Protein AF-A0A5B9XW97-F1 (afdb_monomer)

Radius of gyration: 14.95 Å; Cα contacts (8 Å, |Δi|>4): 205; chains: 1; bounding box: 35×27×43 Å

Nearest PDB structures (foldseek):
  5xyu-assembly1_H  TM=8.089E-01  e=8.205E-07  Mycolicibacterium smegmatis MC2 155
  8rdw-assembly1_BQ  TM=7.940E-01  e=1.768E-06  Psychrobacter urativorans
  7bof-assembly1_H  TM=7.799E-01  e=2.240E-06  Escherichia coli K-12
  8cd1-assembly1_h  TM=7.784E-01  e=6.113E-06  Pseudomonas aeruginosa PAO1
  5afi-assembly1_h  TM=8.006E-01  e=1.317E-05  Escherichia coli

InterPro domains:
  IPR000630 Small ribosomal subunit protein uS8 [PF00410] (3-126)
  IPR035987 Small ribosomal subunit protein uS8 superfamily [SSF56047] (2-126)

pLDDT: mean 81.01, std 16.18, range [42.09, 97.94]

Structure (mmCIF, N/CA/C/O backbone):
data_AF-A0A5B9XW97-F1
#
_entry.id   AF-A0A5B9XW97-F1
#
loop_
_atom_site.group_PDB
_atom_site.id
_atom_site.type_symbol
_atom_site.label_atom_id
_atom_site.label_alt_id
_atom_site.label_comp_id
_atom_site.label_asym_id
_atom_site.label_entity_id
_atom_site.label_seq_id
_atom_site.pdbx_PDB_ins_code
_atom_site.Cartn_x
_atom_site.Cartn_y
_atom_site.Cartn_z
_atom_site.occupancy
_atom_site.B_iso_or_equiv
_atom_site.auth_seq_id
_atom_site.auth_comp_id
_atom_site.auth_asym_id
_atom_site.auth_atom_id
_atom_site.pdbx_PDB_model_num
ATOM 1 N N . MET A 1 1 ? 1.658 15.272 2.189 1.00 79.25 1 MET A N 1
ATOM 2 C CA . MET A 1 1 ? 2.030 14.147 3.085 1.00 79.25 1 MET A CA 1
ATOM 3 C C . MET A 1 1 ? 2.094 12.874 2.243 1.00 79.25 1 MET A C 1
ATOM 5 O O . MET A 1 1 ? 1.088 12.551 1.627 1.00 79.25 1 MET A O 1
ATOM 9 N N . ILE A 1 2 ? 3.251 12.201 2.159 1.00 88.81 2 ILE A N 1
ATOM 10 C CA . ILE A 1 2 ? 3.526 11.126 1.169 1.00 88.81 2 ILE A CA 1
ATOM 11 C C . ILE A 1 2 ? 2.463 10.013 1.189 1.00 88.81 2 ILE A C 1
ATOM 13 O O . ILE A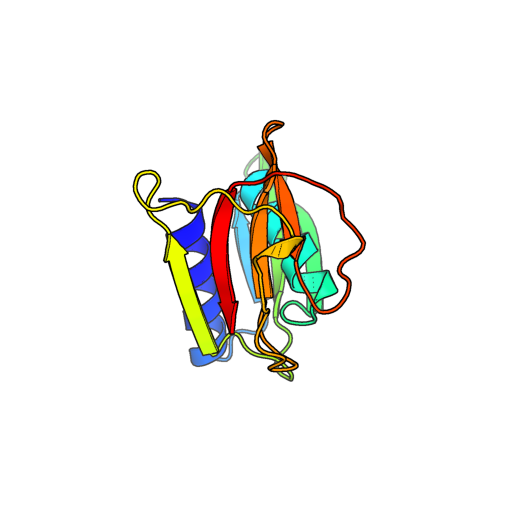 1 2 ? 1.969 9.616 0.140 1.00 88.81 2 ILE A O 1
ATOM 17 N N . ILE A 1 3 ? 2.048 9.574 2.381 1.00 89.50 3 ILE A N 1
ATOM 18 C CA . ILE A 1 3 ? 1.054 8.500 2.561 1.00 89.50 3 ILE A CA 1
ATOM 19 C C . ILE A 1 3 ? -0.313 8.892 1.993 1.00 89.50 3 ILE A C 1
ATOM 21 O O . ILE A 1 3 ? -0.932 8.109 1.285 1.00 89.50 3 ILE A O 1
ATOM 25 N N . THR A 1 4 ? -0.778 10.113 2.267 1.00 91.81 4 THR A N 1
ATOM 26 C CA . THR A 1 4 ? -2.060 10.605 1.744 1.00 91.81 4 THR A CA 1
ATOM 27 C C . THR A 1 4 ? -2.051 10.640 0.222 1.00 91.81 4 THR A C 1
ATOM 29 O O . THR A 1 4 ? -3.000 10.173 -0.392 1.00 91.81 4 THR A O 1
ATOM 32 N N . GLN A 1 5 ? -0.966 11.133 -0.386 1.00 94.75 5 GLN A N 1
ATOM 33 C CA . GLN A 1 5 ? -0.846 11.176 -1.844 1.00 94.75 5 GLN A CA 1
ATOM 34 C C . GLN A 1 5 ? -0.851 9.771 -2.452 1.00 94.75 5 GLN A C 1
ATOM 36 O O . GLN A 1 5 ? -1.540 9.528 -3.438 1.00 94.75 5 GLN A O 1
ATOM 41 N N . PHE A 1 6 ? -0.111 8.841 -1.847 1.00 95.25 6 PHE A N 1
ATOM 42 C CA . PHE A 1 6 ? -0.085 7.442 -2.261 1.00 95.25 6 PHE A CA 1
ATOM 43 C C . PHE A 1 6 ? -1.485 6.807 -2.229 1.00 95.25 6 PHE A C 1
ATOM 45 O O . PHE A 1 6 ? -1.917 6.229 -3.224 1.00 95.25 6 PHE A O 1
ATOM 52 N N . LEU A 1 7 ? -2.225 6.978 -1.127 1.00 94.81 7 LEU A N 1
ATOM 53 C CA . LEU A 1 7 ? -3.583 6.444 -0.985 1.00 94.81 7 LEU A CA 1
ATOM 54 C C . LEU A 1 7 ? -4.585 7.118 -1.938 1.00 94.81 7 LEU A C 1
ATOM 56 O O . LEU A 1 7 ? -5.431 6.428 -2.503 1.00 94.81 7 LEU A O 1
ATOM 60 N N . CYS A 1 8 ? -4.465 8.432 -2.177 1.00 96.38 8 CYS A N 1
ATOM 61 C CA . CYS A 1 8 ? -5.241 9.126 -3.212 1.00 96.38 8 CYS A CA 1
ATOM 62 C C . CYS A 1 8 ? -5.002 8.499 -4.590 1.00 96.38 8 CYS A C 1
ATOM 64 O O . CYS A 1 8 ? -5.958 8.177 -5.290 1.00 96.38 8 CYS A O 1
ATOM 66 N N . ASN A 1 9 ? -3.736 8.299 -4.968 1.00 96.44 9 ASN A N 1
ATOM 67 C CA . ASN A 1 9 ? -3.379 7.732 -6.267 1.00 96.44 9 ASN A CA 1
ATOM 68 C C . ASN A 1 9 ? -3.927 6.307 -6.426 1.00 96.44 9 ASN A C 1
ATOM 70 O O . ASN A 1 9 ? -4.478 5.991 -7.477 1.00 96.44 9 ASN A O 1
ATOM 74 N N . LEU A 1 10 ? -3.829 5.473 -5.384 1.00 95.94 10 LEU A N 1
ATOM 75 C CA . LEU A 1 10 ? -4.426 4.136 -5.377 1.00 95.94 10 LEU A CA 1
ATOM 76 C C . LEU A 1 10 ? -5.941 4.187 -5.577 1.00 95.94 10 LEU A C 1
ATOM 78 O O . LEU A 1 10 ? -6.455 3.549 -6.491 1.00 95.94 10 LEU A O 1
ATOM 82 N N . LYS A 1 11 ? -6.651 4.972 -4.759 1.00 95.75 11 LYS A N 1
ATOM 83 C CA . LYS A 1 11 ? -8.110 5.109 -4.847 1.00 95.75 11 LYS A CA 1
ATOM 84 C C . LYS A 1 11 ? -8.544 5.569 -6.239 1.00 95.75 11 LYS A C 1
ATOM 86 O O . LYS A 1 11 ? -9.419 4.959 -6.845 1.00 95.75 11 LYS A O 1
ATOM 91 N N . ASN A 1 12 ? -7.895 6.602 -6.769 1.00 96.75 12 ASN A N 1
ATOM 92 C CA . ASN A 1 12 ? -8.213 7.136 -8.090 1.00 96.75 12 ASN A CA 1
ATOM 93 C C . ASN A 1 12 ? -7.968 6.096 -9.188 1.00 96.75 12 ASN A C 1
ATOM 95 O O . ASN A 1 12 ? -8.763 5.984 -10.113 1.00 96.75 12 ASN A O 1
ATOM 99 N N . ALA A 1 13 ? -6.911 5.293 -9.069 1.00 96.62 13 ALA A N 1
ATOM 100 C CA . ALA A 1 13 ? -6.629 4.215 -10.007 1.00 96.62 13 ALA A CA 1
ATOM 101 C C . ALA A 1 13 ? -7.676 3.090 -9.955 1.00 96.62 13 ALA A C 1
ATOM 103 O O . ALA A 1 13 ? -8.026 2.537 -11.002 1.00 96.62 13 ALA A O 1
ATOM 104 N N . TYR A 1 14 ? -8.221 2.770 -8.772 1.00 96.12 14 TYR A N 1
ATOM 105 C CA . TYR A 1 14 ? -9.390 1.892 -8.670 1.00 96.12 14 TYR A CA 1
ATOM 106 C C . TYR A 1 14 ? -10.584 2.501 -9.399 1.00 96.12 14 TYR A C 1
ATOM 108 O O . TYR A 1 14 ? -11.128 1.856 -10.289 1.00 96.12 14 TYR A O 1
ATOM 116 N N . SER A 1 15 ? -10.933 3.755 -9.116 1.00 95.00 15 SER A N 1
ATOM 117 C CA . SER A 1 15 ? -12.048 4.436 -9.788 1.00 95.00 15 SER A CA 1
ATOM 118 C C . SER A 1 15 ? -11.876 4.527 -11.311 1.00 95.00 15 SER A C 1
ATOM 120 O O . SER A 1 15 ? -12.852 4.396 -12.039 1.00 95.00 15 SER A O 1
ATOM 122 N N . ALA A 1 16 ? -10.645 4.687 -11.801 1.00 96.44 16 ALA A N 1
ATOM 123 C CA . ALA A 1 16 ? -10.321 4.808 -13.224 1.00 96.44 16 ALA A CA 1
ATOM 124 C C . ALA A 1 16 ? -10.042 3.469 -13.938 1.00 96.44 16 ALA A C 1
ATOM 126 O O . ALA A 1 16 ? -9.587 3.461 -15.077 1.00 96.44 16 ALA A O 1
ATOM 127 N N . ASN A 1 17 ? -10.263 2.319 -13.295 1.00 94.81 17 ASN A N 1
ATOM 128 C CA . ASN A 1 17 ? -10.036 0.999 -13.906 1.00 94.81 17 ASN A CA 1
ATOM 129 C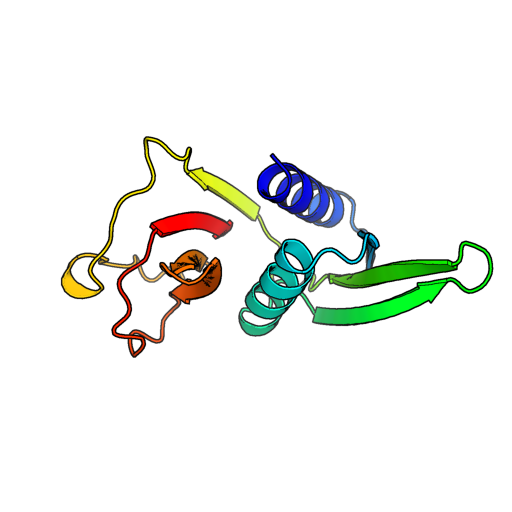 C . ASN A 1 17 ? -8.591 0.695 -14.371 1.00 94.81 17 ASN A C 1
ATOM 131 O O . ASN A 1 17 ? -8.361 -0.213 -15.169 1.00 94.81 17 ASN A O 1
ATOM 135 N N . HIS A 1 18 ? -7.583 1.369 -13.808 1.00 96.44 18 HIS A N 1
ATOM 136 C CA . HIS A 1 18 ? -6.171 1.072 -14.074 1.00 96.44 18 HIS A CA 1
ATOM 137 C C . HIS A 1 18 ? -5.741 -0.301 -13.529 1.00 96.44 18 HIS A C 1
ATOM 139 O O . HIS A 1 18 ? -5.975 -0.630 -12.371 1.00 96.44 18 HIS A O 1
ATOM 145 N N . LYS A 1 19 ? -5.038 -1.117 -14.311 1.00 96.06 19 LYS A N 1
ATOM 146 C CA . LYS A 1 19 ? -4.559 -2.427 -13.820 1.00 96.06 19 LYS A CA 1
ATOM 147 C C . LYS A 1 19 ? -3.310 -2.322 -12.940 1.00 96.06 19 LYS A C 1
ATOM 149 O O . LYS A 1 19 ? -3.103 -3.163 -12.069 1.00 96.06 19 LYS A O 1
ATOM 154 N N . LEU A 1 20 ? -2.497 -1.290 -13.167 1.00 96.62 20 LEU A N 1
ATOM 155 C CA . LEU A 1 20 ? -1.201 -1.122 -12.524 1.00 96.62 20 LEU A CA 1
ATOM 156 C C . LEU A 1 20 ? -0.922 0.333 -12.142 1.00 96.62 20 LEU A C 1
ATOM 158 O O . LEU A 1 20 ? -1.473 1.260 -12.739 1.00 96.62 20 LEU A O 1
ATOM 162 N N . LEU A 1 21 ? -0.019 0.518 -11.184 1.00 96.81 21 LEU A N 1
ATOM 163 C CA . LEU A 1 21 ? 0.560 1.806 -10.818 1.00 96.81 21 LEU A CA 1
ATOM 164 C C . LEU A 1 21 ? 2.069 1.694 -10.630 1.00 96.81 21 LEU A C 1
ATOM 166 O O . LEU A 1 21 ? 2.593 0.638 -10.276 1.00 96.81 21 LEU A O 1
ATOM 170 N N . LEU A 1 22 ? 2.746 2.821 -10.838 1.00 95.62 22 LEU A N 1
ATOM 171 C CA . LEU A 1 22 ? 4.178 2.982 -10.633 1.00 95.62 22 LEU A CA 1
ATOM 172 C C . LEU A 1 22 ? 4.408 4.069 -9.587 1.00 95.62 22 LEU A C 1
ATOM 174 O O . LEU A 1 22 ? 3.902 5.184 -9.717 1.00 95.62 22 LEU A O 1
ATOM 178 N N . PHE A 1 23 ? 5.199 3.753 -8.570 1.00 95.31 23 PHE A N 1
ATOM 179 C CA . PHE A 1 23 ? 5.623 4.701 -7.544 1.00 95.31 23 PHE A CA 1
ATOM 180 C C . PHE A 1 23 ? 7.149 4.737 -7.463 1.00 95.31 23 PHE A C 1
ATOM 182 O O . PHE A 1 23 ? 7.791 3.734 -7.766 1.00 95.31 23 PHE A O 1
ATOM 189 N N . PRO A 1 24 ? 7.764 5.859 -7.054 1.00 93.94 24 PRO A N 1
ATOM 190 C CA . PRO A 1 24 ? 9.188 5.860 -6.724 1.00 93.94 24 PRO A CA 1
ATOM 191 C C . PRO A 1 24 ? 9.475 4.855 -5.598 1.00 93.94 24 PRO A C 1
ATOM 193 O O . PRO A 1 24 ? 8.651 4.710 -4.688 1.00 93.94 24 PRO A O 1
ATOM 196 N N . ASN A 1 25 ? 10.633 4.184 -5.636 1.00 93.94 25 ASN A N 1
ATOM 197 C CA . ASN A 1 25 ? 11.034 3.267 -4.569 1.00 93.94 25 ASN A CA 1
ATOM 198 C C . ASN A 1 25 ? 11.350 4.024 -3.271 1.00 93.94 25 ASN A C 1
ATOM 200 O O . ASN A 1 25 ? 12.450 4.526 -3.060 1.00 93.94 25 ASN A O 1
ATOM 204 N N . ILE A 1 26 ? 10.342 4.134 -2.407 1.00 93.44 26 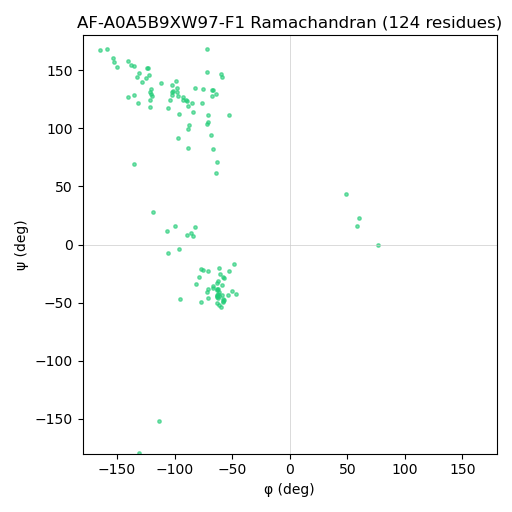ILE A N 1
ATOM 205 C CA . ILE A 1 26 ? 10.453 4.718 -1.073 1.00 93.44 26 ILE A CA 1
ATOM 206 C C . ILE A 1 26 ? 10.028 3.648 -0.067 1.00 93.44 26 ILE A C 1
ATOM 208 O O . ILE A 1 26 ? 8.894 3.172 -0.125 1.00 93.44 26 ILE A O 1
ATOM 212 N N . ASN A 1 27 ? 10.888 3.334 0.907 1.00 90.06 27 ASN A N 1
ATOM 213 C CA . ASN A 1 27 ? 10.660 2.267 1.896 1.00 90.06 27 ASN A CA 1
ATOM 214 C C . ASN A 1 27 ? 9.283 2.334 2.582 1.00 90.06 27 ASN A C 1
ATOM 216 O O . ASN A 1 27 ? 8.635 1.309 2.776 1.00 90.06 27 ASN A O 1
ATOM 220 N N . ILE A 1 28 ? 8.801 3.538 2.921 1.00 89.00 28 ILE A N 1
ATOM 221 C CA . ILE A 1 28 ? 7.466 3.729 3.521 1.00 89.00 28 ILE A CA 1
ATOM 222 C C . ILE A 1 28 ? 6.344 3.257 2.587 1.00 89.00 28 ILE A C 1
ATOM 224 O O . ILE A 1 28 ? 5.398 2.625 3.045 1.00 89.00 28 ILE A O 1
ATOM 228 N N . ILE A 1 29 ? 6.456 3.542 1.287 1.00 92.62 29 ILE A N 1
ATOM 229 C CA . ILE A 1 29 ? 5.473 3.149 0.276 1.00 92.62 29 ILE A CA 1
ATOM 230 C C . ILE A 1 29 ? 5.552 1.643 0.054 1.00 92.62 29 ILE A C 1
ATOM 232 O O . ILE A 1 29 ? 4.524 0.980 0.088 1.00 92.62 29 ILE A O 1
ATOM 236 N N . TYR A 1 30 ? 6.758 1.094 -0.087 1.00 92.88 30 TYR A N 1
ATOM 237 C CA . TYR A 1 30 ? 6.951 -0.344 -0.267 1.00 92.88 30 TYR A CA 1
ATOM 238 C C . TYR A 1 30 ? 6.352 -1.153 0.891 1.00 92.88 30 TYR A C 1
ATOM 240 O O . TYR A 1 30 ? 5.576 -2.084 0.679 1.00 92.88 30 TYR A O 1
ATOM 248 N N . ASN A 1 31 ? 6.619 -0.736 2.131 1.00 90.00 31 ASN A N 1
ATOM 249 C CA . ASN A 1 31 ? 6.052 -1.372 3.317 1.00 90.00 31 ASN A CA 1
ATOM 250 C C . ASN A 1 31 ? 4.519 -1.263 3.366 1.00 90.00 31 ASN A C 1
ATOM 252 O O . ASN A 1 31 ? 3.854 -2.230 3.733 1.00 90.00 31 ASN A O 1
ATOM 256 N N . LEU A 1 32 ? 3.945 -0.122 2.965 1.00 91.19 32 LEU A N 1
ATOM 257 C CA . LEU A 1 32 ? 2.491 0.028 2.834 1.00 91.19 32 LEU A CA 1
ATOM 258 C C . LEU A 1 32 ? 1.915 -0.902 1.764 1.00 91.19 32 LEU A C 1
ATOM 260 O O . LEU A 1 32 ? 0.896 -1.539 2.016 1.00 91.19 32 LEU A O 1
ATOM 264 N N . CYS A 1 33 ? 2.563 -1.019 0.604 1.00 93.69 33 CYS A N 1
ATOM 265 C CA . CYS A 1 33 ? 2.149 -1.941 -0.450 1.00 93.69 33 CYS A CA 1
ATOM 266 C C . CYS A 1 33 ? 2.145 -3.391 0.050 1.00 93.69 33 CYS A C 1
ATOM 268 O O . CYS A 1 33 ? 1.171 -4.102 -0.169 1.00 93.69 33 CYS A O 1
ATOM 270 N N . ASN A 1 34 ? 3.176 -3.808 0.790 1.00 91.12 34 ASN A N 1
ATOM 271 C CA . ASN A 1 34 ? 3.246 -5.150 1.376 1.00 91.12 34 ASN A CA 1
ATOM 272 C C . ASN A 1 34 ? 2.133 -5.407 2.394 1.00 91.12 34 ASN A C 1
ATOM 274 O O . ASN A 1 34 ? 1.584 -6.506 2.450 1.00 91.12 34 ASN A O 1
ATOM 278 N N . VAL A 1 35 ? 1.781 -4.401 3.200 1.00 88.56 35 VAL A N 1
ATOM 279 C CA . VAL A 1 35 ? 0.627 -4.488 4.100 1.00 88.56 35 VAL A CA 1
ATOM 280 C C . VAL A 1 35 ? -0.661 -4.643 3.288 1.00 88.56 35 VAL A C 1
ATOM 282 O O . VAL A 1 35 ? -1.424 -5.565 3.533 1.00 88.56 35 VAL A O 1
ATOM 285 N N . LEU A 1 36 ? -0.894 -3.795 2.288 1.00 91.25 36 LEU A N 1
ATOM 286 C CA . LEU A 1 36 ? -2.102 -3.844 1.458 1.00 91.25 36 LEU A CA 1
ATOM 287 C C . LEU A 1 36 ? -2.230 -5.143 0.645 1.00 91.25 36 LEU A C 1
ATOM 289 O O . LEU A 1 36 ? -3.346 -5.622 0.450 1.00 91.25 36 LEU A O 1
ATOM 293 N N . TYR A 1 37 ? -1.109 -5.725 0.216 1.00 91.94 37 TYR A N 1
ATOM 294 C CA . TYR A 1 37 ? -1.048 -7.037 -0.432 1.00 91.94 37 TYR A CA 1
ATOM 295 C C . TYR A 1 37 ? -1.541 -8.152 0.499 1.00 91.94 37 TYR A C 1
ATOM 297 O O . TYR A 1 37 ? -2.407 -8.928 0.115 1.00 91.94 37 TYR A O 1
ATOM 305 N N . LYS A 1 38 ? -1.098 -8.171 1.765 1.00 87.88 38 LYS A N 1
ATOM 306 C CA . LYS A 1 38 ? -1.558 -9.160 2.763 1.00 87.88 38 LYS A CA 1
ATOM 307 C C . LYS A 1 38 ? -3.064 -9.115 3.034 1.00 87.88 38 LYS A C 1
ATOM 309 O O . LYS A 1 38 ? -3.631 -10.110 3.465 1.00 87.88 38 LYS A O 1
ATOM 314 N N . PHE A 1 39 ? -3.694 -7.964 2.811 1.00 86.62 39 PHE A N 1
ATOM 315 C CA . PHE A 1 39 ? -5.136 -7.757 2.978 1.00 86.62 39 PHE A CA 1
ATOM 316 C C . PHE A 1 39 ? -5.899 -7.809 1.648 1.00 86.62 39 PHE A C 1
ATOM 318 O O . PHE A 1 39 ? -7.038 -7.355 1.569 1.00 86.62 39 PHE A O 1
ATOM 325 N N . ASN A 1 40 ? -5.276 -8.347 0.596 1.00 91.00 40 ASN A N 1
ATOM 326 C CA . ASN A 1 40 ? -5.855 -8.529 -0.733 1.00 91.00 40 ASN A CA 1
ATOM 327 C C . ASN A 1 40 ? -6.343 -7.245 -1.420 1.00 91.00 40 ASN A C 1
ATOM 329 O O . ASN A 1 40 ? -7.072 -7.347 -2.399 1.00 91.00 40 ASN A O 1
ATOM 333 N N . TYR A 1 41 ? -5.962 -6.044 -0.976 1.00 92.31 41 TYR A N 1
ATOM 334 C CA . TYR A 1 41 ? -6.251 -4.827 -1.748 1.00 92.31 41 TYR A CA 1
ATOM 335 C C . TYR A 1 41 ? -5.372 -4.771 -2.997 1.00 92.31 41 TYR A C 1
ATOM 337 O O . TYR A 1 41 ? -5.813 -4.425 -4.090 1.00 92.31 41 TYR A O 1
ATOM 345 N N . ILE A 1 42 ? -4.105 -5.142 -2.849 1.00 95.44 42 ILE A N 1
ATOM 346 C CA . ILE A 1 42 ? -3.136 -5.203 -3.941 1.00 95.44 42 ILE A CA 1
ATOM 347 C C . ILE A 1 42 ? -2.968 -6.663 -4.346 1.00 95.44 42 ILE A C 1
ATOM 349 O O . ILE A 1 42 ? -2.880 -7.528 -3.481 1.00 95.44 42 ILE A O 1
ATOM 353 N N . LYS A 1 43 ? -2.917 -6.927 -5.654 1.00 96.38 43 LYS A N 1
ATOM 354 C CA . LYS A 1 43 ? -2.706 -8.270 -6.190 1.00 96.38 43 LYS A CA 1
ATOM 355 C C . LYS A 1 43 ? -1.242 -8.672 -6.086 1.00 96.38 43 LYS A C 1
ATOM 357 O O . LYS A 1 43 ? -0.970 -9.746 -5.590 1.00 96.38 43 LYS A O 1
ATOM 362 N N . GLU A 1 44 ? -0.317 -7.824 -6.533 1.00 97.12 44 GLU A N 1
ATOM 363 C CA . GLU A 1 44 ? 1.126 -8.106 -6.532 1.00 97.12 44 GLU A CA 1
ATOM 364 C C . GLU A 1 44 ? 1.941 -6.805 -6.386 1.00 97.12 44 GLU A C 1
ATOM 366 O O . GLU A 1 44 ? 1.483 -5.723 -6.777 1.00 97.12 44 GLU A O 1
ATOM 371 N N . VAL A 1 45 ? 3.154 -6.910 -5.829 1.00 96.38 45 VAL A N 1
ATOM 372 C CA . VAL A 1 45 ? 4.090 -5.792 -5.612 1.00 96.38 45 VAL A CA 1
ATOM 373 C C . VAL A 1 45 ? 5.495 -6.213 -6.029 1.00 96.38 45 VAL A C 1
ATOM 375 O O . VAL A 1 45 ? 6.001 -7.223 -5.547 1.00 96.38 45 VAL A O 1
ATOM 378 N N . PHE A 1 46 ? 6.151 -5.410 -6.866 1.00 95.19 46 PHE A N 1
ATOM 379 C CA . PHE A 1 46 ? 7.513 -5.674 -7.342 1.00 95.19 46 PHE A CA 1
ATOM 380 C C . PHE A 1 46 ? 8.359 -4.408 -7.343 1.00 95.19 46 PHE A C 1
ATOM 382 O O . PHE A 1 46 ? 7.832 -3.308 -7.507 1.00 95.19 46 PHE A O 1
ATOM 389 N N . ILE A 1 47 ? 9.677 -4.557 -7.233 1.00 95.19 47 ILE A N 1
ATOM 390 C CA . ILE A 1 47 ? 10.628 -3.471 -7.487 1.00 95.19 47 ILE A CA 1
ATOM 391 C C . ILE A 1 47 ? 11.229 -3.693 -8.872 1.00 95.19 47 ILE A C 1
ATOM 393 O O . ILE A 1 47 ? 11.701 -4.785 -9.182 1.00 95.19 47 ILE A O 1
ATOM 397 N N . LYS A 1 48 ? 11.206 -2.659 -9.713 1.00 94.06 48 LYS A N 1
ATOM 398 C CA . LYS A 1 48 ? 11.844 -2.663 -11.030 1.00 94.06 48 LYS A CA 1
ATOM 399 C C . LYS A 1 48 ? 12.881 -1.554 -11.103 1.00 94.06 48 LYS A C 1
ATOM 401 O O . LYS A 1 48 ? 12.577 -0.395 -10.820 1.00 94.06 48 LYS A O 1
ATOM 406 N N . HIS A 1 49 ? 14.084 -1.914 -11.532 1.00 90.25 49 HIS A N 1
ATOM 407 C CA . HIS A 1 49 ? 15.141 -0.959 -11.826 1.00 90.25 49 HIS A CA 1
ATOM 408 C C . HIS A 1 49 ? 14.978 -0.431 -13.261 1.00 90.25 49 HIS A C 1
ATOM 410 O O . HIS A 1 49 ? 14.961 -1.198 -14.225 1.00 90.25 49 HIS A O 1
ATOM 416 N N . ASP A 1 50 ? 14.834 0.883 -13.410 1.00 87.62 50 ASP A N 1
ATOM 417 C CA . ASP A 1 50 ? 14.923 1.577 -14.692 1.00 87.62 50 ASP A CA 1
ATOM 418 C C . ASP A 1 50 ? 16.390 1.942 -14.939 1.00 87.62 50 ASP A C 1
ATOM 420 O O . ASP A 1 50 ? 16.913 2.918 -14.391 1.00 87.62 50 ASP A O 1
ATOM 424 N N . TYR A 1 51 ? 17.062 1.130 -15.754 1.00 82.31 51 TYR A N 1
ATOM 425 C CA . TYR A 1 51 ? 18.475 1.310 -16.090 1.00 82.31 51 TYR A CA 1
ATOM 426 C C . TYR A 1 51 ? 18.751 2.630 -16.816 1.00 82.31 51 TYR A C 1
ATOM 428 O O . TYR A 1 51 ? 19.797 3.233 -16.585 1.00 82.31 51 TYR A O 1
ATOM 436 N N . ASN A 1 52 ? 17.801 3.129 -17.613 1.00 83.94 52 ASN A N 1
ATOM 437 C CA . ASN A 1 52 ? 17.979 4.367 -18.371 1.00 83.94 52 ASN A CA 1
ATOM 438 C C . ASN A 1 52 ? 17.971 5.584 -17.446 1.00 83.94 52 ASN A C 1
ATOM 440 O O . ASN A 1 52 ? 18.736 6.527 -17.634 1.00 83.94 52 ASN A O 1
ATOM 444 N N . ARG A 1 53 ? 17.110 5.562 -16.424 1.00 83.94 53 ARG A N 1
ATOM 445 C CA . ARG A 1 53 ? 16.970 6.668 -15.465 1.00 83.94 53 ARG A CA 1
ATOM 446 C C . ARG A 1 53 ? 17.779 6.480 -14.186 1.00 83.94 53 ARG A C 1
ATOM 448 O O . ARG A 1 53 ? 17.770 7.389 -13.357 1.00 83.94 53 ARG A O 1
ATOM 455 N N . LYS A 1 54 ? 18.448 5.331 -14.017 1.00 88.75 54 LYS A N 1
ATOM 456 C CA . LYS A 1 54 ? 19.133 4.915 -12.778 1.00 88.75 54 LYS A CA 1
ATOM 457 C C . LYS A 1 54 ? 18.228 5.079 -11.550 1.00 88.75 54 LYS A C 1
ATOM 459 O O . LYS A 1 54 ? 18.627 5.645 -10.534 1.00 88.75 54 LYS A O 1
ATOM 464 N N . ARG A 1 55 ? 16.961 4.674 -11.682 1.00 90.56 55 ARG A N 1
ATOM 465 C CA . ARG A 1 55 ? 15.939 4.820 -10.636 1.00 90.56 55 ARG A CA 1
ATOM 466 C C . ARG A 1 55 ? 15.186 3.524 -10.446 1.00 90.56 55 ARG A C 1
ATOM 468 O O . ARG A 1 55 ? 14.875 2.828 -11.405 1.00 90.56 55 ARG A O 1
ATOM 475 N N . GLU A 1 56 ? 14.824 3.252 -9.206 1.00 93.56 56 GLU A N 1
ATOM 476 C CA . GLU A 1 56 ? 13.970 2.127 -8.860 1.00 93.56 56 GLU A CA 1
ATOM 477 C C . GLU A 1 56 ? 12.526 2.581 -8.671 1.00 93.56 56 GLU A C 1
ATOM 479 O O . GLU A 1 56 ? 12.241 3.633 -8.084 1.00 93.56 56 GLU A O 1
ATOM 484 N N . TYR A 1 57 ? 11.611 1.750 -9.152 1.00 95.31 57 TYR A N 1
ATOM 485 C CA . TYR A 1 57 ? 10.179 1.961 -9.050 1.00 95.31 57 TYR A CA 1
ATOM 486 C C . TYR A 1 57 ? 9.514 0.764 -8.388 1.00 95.31 57 TYR A C 1
ATOM 488 O O . TYR A 1 57 ? 9.876 -0.383 -8.637 1.00 95.31 57 TYR A O 1
ATOM 496 N N . ILE A 1 58 ? 8.496 1.044 -7.585 1.00 96.25 58 ILE A N 1
ATOM 497 C CA . ILE A 1 58 ? 7.570 0.042 -7.076 1.00 96.25 58 ILE A CA 1
ATOM 498 C C . ILE A 1 58 ? 6.449 -0.092 -8.102 1.00 96.25 58 ILE A C 1
ATOM 500 O O . ILE A 1 58 ? 5.739 0.878 -8.384 1.00 96.25 58 ILE A O 1
ATOM 504 N N . ILE A 1 59 ? 6.293 -1.290 -8.650 1.00 96.62 59 ILE A N 1
ATOM 505 C CA . ILE A 1 59 ? 5.172 -1.679 -9.499 1.00 96.62 59 ILE A CA 1
ATOM 506 C C . ILE A 1 59 ? 4.109 -2.307 -8.609 1.00 96.62 59 ILE A C 1
ATOM 508 O O . ILE A 1 59 ? 4.396 -3.230 -7.848 1.00 96.62 59 ILE A O 1
ATOM 512 N N . VAL A 1 60 ? 2.885 -1.802 -8.714 1.00 97.62 60 VAL A N 1
ATOM 513 C CA . VAL A 1 60 ? 1.737 -2.273 -7.942 1.00 97.62 60 VAL A CA 1
ATOM 514 C C . VAL A 1 60 ? 0.657 -2.747 -8.904 1.00 97.62 60 VAL A C 1
ATOM 516 O O . VAL A 1 60 ? 0.143 -1.940 -9.679 1.00 97.62 60 VAL A O 1
ATOM 519 N N . LEU A 1 61 ? 0.288 -4.027 -8.842 1.00 97.94 61 LEU A N 1
ATOM 520 C CA . LEU A 1 61 ? -0.873 -4.565 -9.557 1.00 97.94 61 LEU A CA 1
ATOM 521 C C . LEU A 1 61 ? -2.100 -4.518 -8.648 1.00 97.94 61 LEU A C 1
ATOM 523 O O . LEU A 1 61 ? -2.080 -5.049 -7.540 1.00 97.94 61 LEU A O 1
ATOM 527 N N . LEU A 1 62 ? -3.178 -3.878 -9.096 1.00 96.81 62 LEU A N 1
ATOM 528 C CA . LEU A 1 62 ? -4.363 -3.653 -8.263 1.00 96.81 62 LEU A CA 1
ATOM 529 C C . LEU A 1 62 ? -5.272 -4.887 -8.234 1.00 96.81 62 LEU A C 1
ATOM 531 O O . LEU A 1 62 ? -5.570 -5.448 -9.290 1.00 96.81 62 LEU A O 1
ATOM 535 N N . ASN A 1 63 ? -5.762 -5.281 -7.050 1.00 95.56 63 ASN A N 1
ATOM 536 C CA . ASN A 1 63 ? -6.798 -6.309 -6.951 1.00 95.56 63 ASN A CA 1
ATOM 537 C C . ASN A 1 63 ? -8.187 -5.689 -7.140 1.00 95.56 63 ASN A C 1
ATOM 539 O O . ASN A 1 63 ? -8.654 -4.902 -6.321 1.00 95.56 63 ASN A O 1
ATOM 543 N N . ARG A 1 64 ? -8.859 -6.054 -8.230 1.00 92.62 64 ARG A N 1
ATOM 544 C CA . ARG A 1 64 ? -10.167 -5.502 -8.603 1.00 92.62 64 ARG A CA 1
ATOM 545 C C . ARG A 1 64 ? -11.326 -6.077 -7.799 1.00 92.62 64 ARG A C 1
ATOM 547 O O . ARG A 1 64 ? -12.362 -5.429 -7.719 1.00 92.62 64 ARG A O 1
ATOM 554 N N . GLU A 1 65 ? -11.138 -7.246 -7.199 1.00 92.19 65 GLU A N 1
ATOM 555 C CA . GLU A 1 65 ? -12.156 -7.913 -6.384 1.00 92.19 65 GLU A CA 1
ATOM 556 C C . GLU A 1 65 ? -12.308 -7.262 -5.005 1.00 92.19 65 GLU A C 1
ATOM 558 O O . GLU A 1 65 ? -13.358 -7.373 -4.379 1.00 92.19 65 GLU A O 1
ATOM 563 N N . ASN A 1 66 ? -11.280 -6.543 -4.544 1.00 90.81 66 ASN A N 1
ATOM 564 C CA . ASN A 1 66 ? -11.275 -5.855 -3.256 1.00 90.81 66 ASN A CA 1
ATOM 565 C C . ASN A 1 66 ? -10.701 -4.428 -3.394 1.00 90.81 66 ASN A C 1
ATOM 567 O O . ASN A 1 66 ? -9.578 -4.157 -2.953 1.00 90.81 66 ASN A O 1
ATOM 571 N N . PRO A 1 67 ? -11.422 -3.513 -4.071 1.00 91.81 67 PRO A N 1
ATOM 572 C CA . PRO A 1 67 ? -10.946 -2.158 -4.303 1.00 91.81 67 PRO A CA 1
ATOM 573 C C . PRO A 1 67 ? -10.966 -1.331 -3.015 1.00 91.81 67 PRO A C 1
ATOM 575 O O . PRO A 1 67 ? -11.854 -1.474 -2.178 1.00 91.81 67 PRO A O 1
ATOM 578 N N . ILE A 1 68 ? -10.028 -0.390 -2.893 1.00 91.62 68 ILE A N 1
ATOM 579 C CA . ILE A 1 68 ? -10.067 0.601 -1.811 1.00 91.62 68 ILE A CA 1
ATOM 580 C C . ILE A 1 68 ? -11.212 1.579 -2.091 1.00 91.62 68 ILE A C 1
ATOM 582 O O . ILE A 1 68 ? -11.132 2.384 -3.023 1.00 91.62 68 ILE A O 1
ATOM 586 N N . SER A 1 69 ? -12.258 1.539 -1.269 1.00 89.62 69 SER A N 1
ATOM 587 C CA . SER A 1 69 ? -13.414 2.431 -1.387 1.00 89.62 69 SER A CA 1
ATOM 588 C C . SER A 1 69 ? -13.135 3.794 -0.742 1.00 89.62 69 SER A C 1
ATOM 590 O O . SER A 1 69 ? -13.540 4.853 -1.246 1.00 89.62 69 SER A O 1
ATOM 592 N N . GLY A 1 70 ? -12.358 3.803 0.342 1.00 90.75 70 GLY A N 1
ATOM 593 C CA . GLY A 1 70 ? -12.024 5.007 1.078 1.00 90.75 70 GLY A CA 1
ATOM 594 C C . GLY A 1 70 ? -10.853 4.842 2.033 1.00 90.75 70 GLY A C 1
ATOM 595 O O . GLY A 1 70 ? -10.368 3.755 2.329 1.00 90.75 70 GLY A O 1
ATOM 596 N N . PH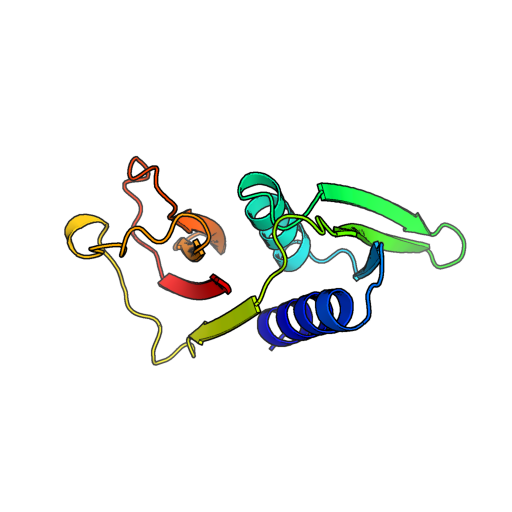E A 1 71 ? -10.365 5.979 2.516 1.00 92.31 71 PHE A N 1
ATOM 597 C CA . PHE A 1 71 ? -9.358 5.998 3.560 1.00 92.31 71 PHE A CA 1
ATOM 598 C C . PHE A 1 71 ? -9.454 7.279 4.386 1.00 92.31 71 PHE A C 1
ATOM 600 O O . PHE A 1 71 ? -9.940 8.317 3.934 1.00 92.31 71 PHE A O 1
ATOM 607 N N . LYS A 1 72 ? -8.935 7.215 5.609 1.00 89.19 72 LYS A N 1
ATOM 608 C CA . LYS A 1 72 ? -8.789 8.345 6.521 1.00 89.19 72 LYS A CA 1
ATOM 609 C C . LYS A 1 72 ? -7.383 8.338 7.087 1.00 89.19 72 LYS A C 1
ATOM 611 O O . LYS A 1 72 ? -6.974 7.374 7.726 1.00 89.19 72 LYS A O 1
ATOM 616 N N . VAL A 1 73 ? -6.646 9.424 6.881 1.00 87.44 73 VAL A N 1
ATOM 617 C CA . VAL A 1 73 ? -5.305 9.586 7.450 1.00 87.44 73 VAL A CA 1
ATOM 618 C C . VAL A 1 73 ? -5.387 10.428 8.719 1.00 87.44 73 VAL A C 1
ATOM 620 O O . VAL A 1 73 ? -6.009 11.489 8.733 1.00 87.44 73 VAL A O 1
ATOM 623 N N . PHE A 1 74 ? -4.764 9.962 9.797 1.00 83.00 74 PHE A N 1
ATOM 624 C CA . PHE A 1 74 ? -4.750 10.653 11.080 1.00 83.00 74 PHE A CA 1
ATOM 625 C C . PHE A 1 74 ? -3.558 11.616 11.155 1.00 83.00 74 PHE A C 1
ATOM 627 O O . PHE A 1 74 ? -2.392 11.234 11.005 1.00 83.00 74 PHE A O 1
ATOM 634 N N . ASN A 1 75 ? -3.852 12.893 11.413 1.00 71.25 75 ASN A N 1
ATOM 635 C CA . ASN A 1 75 ? -2.832 13.921 11.633 1.00 71.25 75 ASN A CA 1
ATOM 636 C C . ASN A 1 75 ? -1.950 13.566 12.829 1.00 71.25 75 ASN A C 1
ATOM 638 O O . ASN A 1 75 ? -2.461 13.050 13.815 1.00 71.25 75 ASN A O 1
ATOM 642 N N . LYS A 1 76 ? -0.656 13.930 12.795 1.00 68.44 76 LYS A N 1
ATOM 643 C CA . LYS A 1 76 ? 0.312 13.660 13.882 1.00 68.44 76 LYS A CA 1
ATOM 644 C C . LYS A 1 76 ? -0.228 14.003 15.282 1.00 68.44 76 LYS A C 1
ATOM 646 O O . LYS A 1 76 ? -0.077 13.191 16.184 1.00 68.44 76 LYS A O 1
ATOM 651 N N . LYS A 1 77 ? -0.916 15.145 15.436 1.00 62.53 77 LYS A N 1
ATOM 652 C CA . LYS A 1 77 ? -1.535 15.593 16.705 1.00 62.53 77 LYS A CA 1
ATOM 653 C C . LYS A 1 77 ? -2.767 14.778 17.136 1.00 62.53 77 LYS A C 1
ATOM 655 O O . LYS A 1 77 ? -3.118 14.784 18.304 1.00 62.53 77 LYS A O 1
ATOM 660 N N . LYS A 1 78 ? -3.430 14.102 16.194 1.00 59.66 78 LYS A N 1
ATOM 661 C CA . LYS A 1 78 ? -4.623 13.263 16.401 1.00 59.66 78 LYS A CA 1
ATOM 662 C C . LYS A 1 78 ? -4.303 11.766 16.291 1.00 59.66 78 LYS A C 1
ATOM 664 O O . LYS A 1 78 ? -5.220 10.955 16.173 1.00 59.66 78 LYS A O 1
ATOM 669 N N . ARG A 1 79 ? -3.017 11.389 16.268 1.00 63.91 79 ARG A N 1
ATOM 670 C CA . ARG A 1 79 ? -2.615 9.982 16.287 1.00 63.91 79 ARG A CA 1
ATOM 671 C C . ARG A 1 79 ? -2.888 9.449 17.678 1.00 63.91 79 ARG A C 1
ATOM 673 O O . ARG A 1 79 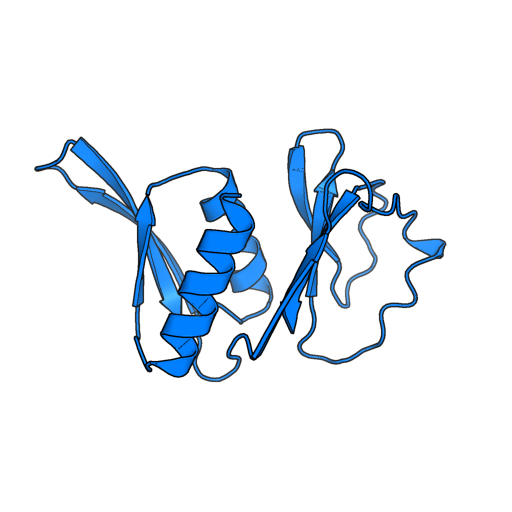? -2.174 9.753 18.628 1.00 63.91 79 ARG A O 1
ATOM 680 N N . LEU A 1 80 ? -3.957 8.684 17.777 1.00 60.84 80 LEU A N 1
ATOM 681 C CA . LEU A 1 80 ? -4.317 7.981 18.989 1.00 60.84 80 LEU A CA 1
ATOM 682 C C . LEU A 1 80 ? -3.210 6.952 19.288 1.00 60.84 80 LEU A C 1
ATOM 684 O O . LEU A 1 80 ? -2.764 6.216 18.400 1.00 60.84 80 LEU A O 1
ATOM 688 N N . LYS A 1 81 ? -2.709 6.970 20.527 1.00 60.94 81 LYS A N 1
ATOM 689 C CA . LYS A 1 81 ? -1.896 5.882 21.074 1.00 60.94 81 LYS A CA 1
ATOM 690 C C . LYS A 1 81 ? -2.867 4.762 21.409 1.00 60.94 81 LYS A C 1
ATOM 692 O O . LYS A 1 81 ? -3.783 4.986 22.195 1.00 60.94 81 LYS A O 1
ATOM 697 N N . TYR A 1 82 ? -2.671 3.586 20.832 1.00 61.16 82 TYR A N 1
ATOM 698 C CA . TYR A 1 82 ? -3.498 2.434 21.170 1.00 61.16 82 TYR A CA 1
ATOM 699 C C . TYR A 1 82 ? -2.674 1.393 21.914 1.00 61.16 82 TYR A C 1
ATOM 701 O O . TYR A 1 82 ? -1.522 1.115 21.574 1.00 61.16 82 TYR A O 1
ATOM 709 N N . SER A 1 83 ? -3.312 0.830 22.933 1.00 54.00 83 SER A N 1
ATOM 710 C CA . SER A 1 83 ? -3.041 -0.498 23.465 1.00 54.00 83 SER A CA 1
ATOM 711 C C . SER A 1 83 ? -4.084 -1.410 22.824 1.00 54.00 83 SER A C 1
ATOM 713 O O . SER A 1 83 ? -5.249 -1.021 22.768 1.00 54.00 83 SER A O 1
ATOM 715 N N . LEU A 1 84 ? -3.710 -2.591 22.319 1.00 53.50 84 LEU A N 1
ATOM 716 C CA . LEU A 1 84 ? -4.648 -3.481 21.611 1.00 53.50 84 LEU A CA 1
ATOM 717 C C . LEU A 1 84 ? -5.918 -3.792 22.407 1.00 53.50 84 LEU A C 1
ATOM 719 O O . LEU A 1 84 ? -6.949 -4.064 21.807 1.00 53.50 84 LEU A O 1
ATOM 723 N N . LYS A 1 85 ? -5.868 -3.669 23.738 1.00 51.53 85 LYS A N 1
ATOM 724 C CA . LYS A 1 85 ? -7.024 -3.854 24.620 1.00 51.53 85 LYS A CA 1
ATOM 725 C C . LYS A 1 85 ? -8.181 -2.876 24.366 1.00 51.53 85 LYS A C 1
ATOM 727 O O . LYS A 1 85 ? -9.288 -3.171 24.790 1.00 51.53 85 LYS A O 1
ATOM 732 N N . THR A 1 86 ? -7.960 -1.727 23.718 1.00 52.22 86 THR A N 1
ATOM 733 C CA . THR A 1 86 ? -9.003 -0.694 23.524 1.00 52.22 86 THR A CA 1
ATOM 734 C C . THR A 1 86 ? -9.556 -0.613 22.104 1.00 52.22 86 THR A C 1
ATOM 736 O O . THR A 1 86 ? -10.517 0.113 21.852 1.00 52.22 86 THR A O 1
ATOM 739 N N . LEU A 1 87 ? -8.968 -1.347 21.161 1.00 55.59 87 LEU A N 1
ATOM 740 C CA . LEU A 1 87 ? -9.411 -1.370 19.775 1.00 55.59 87 LEU A CA 1
ATOM 741 C C . LEU A 1 87 ? -10.486 -2.451 19.615 1.00 55.59 87 LEU A C 1
ATOM 743 O O . LEU A 1 87 ? -10.204 -3.560 19.173 1.00 55.59 87 LEU A O 1
ATOM 747 N N . ASN A 1 88 ? -11.736 -2.106 19.941 1.00 49.62 88 ASN A N 1
ATOM 748 C CA . ASN A 1 88 ? -12.901 -2.823 19.415 1.00 49.62 88 ASN A CA 1
ATOM 749 C C . ASN A 1 88 ? -12.955 -2.558 17.908 1.00 49.62 88 ASN A C 1
ATOM 751 O O . ASN A 1 88 ? -13.609 -1.627 17.435 1.00 49.62 88 ASN A O 1
ATOM 755 N N . ILE A 1 89 ? -12.170 -3.322 17.154 1.00 55.59 89 ILE A N 1
ATOM 756 C CA . ILE A 1 89 ? -12.135 -3.229 15.701 1.00 55.59 89 ILE A CA 1
ATOM 757 C C . ILE A 1 89 ? -13.453 -3.804 15.224 1.00 55.59 89 ILE A C 1
ATOM 759 O O . ILE A 1 89 ? -13.696 -5.006 15.288 1.00 55.59 89 ILE A O 1
ATOM 763 N N . TYR A 1 90 ? -14.335 -2.902 14.803 1.00 48.59 90 TYR A N 1
ATOM 764 C CA . TYR A 1 90 ? -15.574 -3.255 14.139 1.00 48.59 90 TYR A CA 1
ATOM 765 C C . TYR A 1 90 ? -15.238 -4.178 12.967 1.00 48.59 90 TYR A C 1
ATOM 767 O O . TYR A 1 90 ? -14.607 -3.761 11.997 1.00 48.59 90 TYR A O 1
ATOM 775 N N . ASN A 1 91 ? -15.653 -5.437 13.104 1.00 47.16 91 ASN A N 1
ATOM 776 C CA . ASN A 1 91 ? -15.496 -6.537 12.159 1.00 47.16 91 ASN A CA 1
ATOM 777 C C . ASN A 1 91 ? -16.241 -6.251 10.843 1.00 47.16 91 ASN A C 1
ATOM 779 O O . ASN A 1 91 ? -17.259 -6.863 10.526 1.00 47.16 91 ASN A O 1
ATOM 783 N N . LYS A 1 92 ? -15.743 -5.310 10.042 1.00 56.47 92 LYS A N 1
ATOM 784 C CA . LYS A 1 92 ? -16.046 -5.264 8.613 1.00 56.47 92 LYS A CA 1
ATOM 785 C C . LYS A 1 92 ? -14.890 -5.960 7.915 1.00 56.47 92 LYS A C 1
ATOM 787 O O . LYS A 1 92 ? -13.768 -5.459 7.950 1.00 56.47 92 LYS A O 1
ATOM 792 N N . LYS A 1 93 ? -15.181 -7.127 7.326 1.00 59.22 93 LYS A N 1
ATOM 793 C CA . LYS A 1 93 ? -14.231 -8.076 6.707 1.00 59.22 93 LYS A CA 1
ATOM 794 C C . LYS A 1 93 ? -13.221 -7.438 5.732 1.00 59.22 93 LYS A C 1
ATOM 796 O O . LYS A 1 93 ? -12.207 -8.054 5.441 1.00 59.22 93 LYS A O 1
ATOM 801 N N . SER A 1 94 ? -13.480 -6.219 5.261 1.00 65.44 94 SER A N 1
ATOM 802 C CA . SER A 1 94 ? -12.687 -5.478 4.281 1.00 65.44 94 SER A CA 1
ATOM 803 C C . SER A 1 94 ? -12.118 -4.160 4.821 1.00 65.44 94 SER A C 1
ATOM 805 O O . SER A 1 94 ? -11.977 -3.219 4.058 1.00 65.44 94 SER A O 1
ATOM 807 N N . SER A 1 95 ? -11.867 -4.020 6.125 1.00 78.31 95 SER A N 1
ATOM 808 C CA . SER A 1 95 ? -11.324 -2.775 6.691 1.00 78.31 95 SER A CA 1
ATOM 809 C C . SER A 1 95 ? -10.009 -3.001 7.428 1.00 78.31 95 SER A C 1
ATOM 811 O O . SER A 1 95 ? -9.770 -4.065 7.997 1.00 78.31 95 SER A O 1
ATOM 813 N N . LEU A 1 96 ? -9.121 -2.009 7.367 1.00 84.06 96 LEU A N 1
ATOM 814 C CA . LEU A 1 96 ? -7.729 -2.133 7.779 1.00 84.06 96 LEU A CA 1
ATOM 815 C C . LEU A 1 96 ? -7.240 -0.878 8.498 1.00 84.06 96 LEU A C 1
ATOM 817 O O . LEU A 1 96 ? -7.274 0.226 7.952 1.00 84.06 96 LEU A O 1
ATOM 821 N N . PHE A 1 97 ? -6.679 -1.055 9.693 1.00 82.69 97 PHE A N 1
ATOM 822 C CA . PHE A 1 97 ? -5.915 -0.008 10.364 1.00 82.69 97 PHE A CA 1
ATOM 823 C C . PHE A 1 97 ? -4.424 -0.204 10.118 1.00 82.69 97 PHE A C 1
ATOM 825 O O . PHE A 1 97 ? -3.875 -1.268 10.396 1.00 82.69 97 PHE A O 1
ATOM 832 N N . ILE A 1 98 ? -3.751 0.846 9.652 1.00 83.31 98 ILE A N 1
ATOM 833 C CA . ILE A 1 98 ? -2.298 0.869 9.476 1.00 83.31 98 ILE A C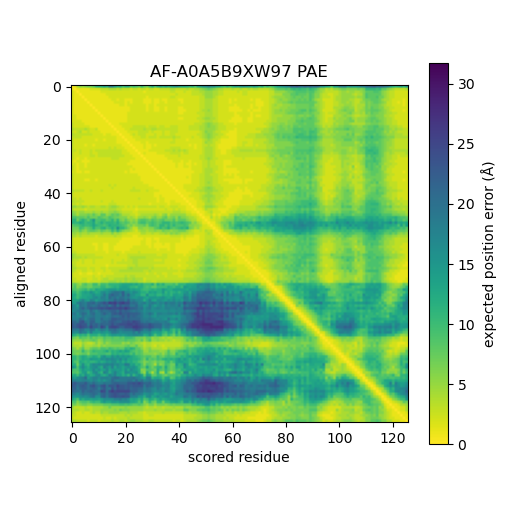A 1
ATOM 834 C C . ILE A 1 98 ? -1.665 1.656 10.617 1.00 83.31 98 ILE A C 1
ATOM 836 O O . ILE A 1 98 ? -2.061 2.792 10.902 1.00 83.31 98 ILE A O 1
ATOM 840 N N . LEU A 1 99 ? -0.635 1.079 11.232 1.00 79.75 99 LEU A N 1
ATOM 841 C CA . LEU A 1 99 ? 0.081 1.661 12.362 1.00 79.75 99 LEU A CA 1
ATOM 842 C C . LEU A 1 99 ? 1.569 1.808 12.078 1.00 79.75 99 LEU A C 1
ATOM 844 O O . LEU A 1 99 ? 2.163 1.015 11.353 1.00 79.75 99 LEU A O 1
ATOM 848 N N . THR A 1 100 ? 2.186 2.792 12.725 1.00 74.19 100 THR A N 1
ATOM 849 C CA . THR A 1 100 ? 3.632 2.815 12.952 1.00 74.19 100 THR A CA 1
ATOM 850 C C . THR A 1 100 ? 3.926 2.381 14.377 1.00 74.19 100 THR A C 1
ATOM 852 O O . THR A 1 100 ? 3.352 2.932 15.320 1.00 74.19 100 THR A O 1
ATOM 855 N N . SER A 1 101 ? 4.876 1.469 14.540 1.00 68.50 101 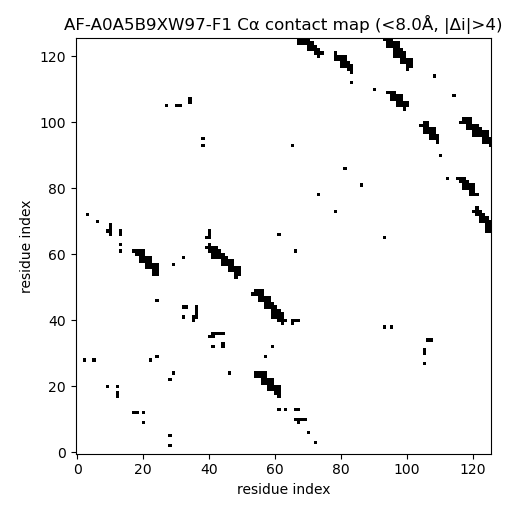SER A N 1
ATOM 856 C CA . SER A 1 101 ? 5.542 1.245 15.827 1.00 68.50 101 SER A CA 1
ATOM 857 C C . SER A 1 101 ? 6.491 2.399 16.183 1.00 68.50 101 SER A C 1
ATOM 859 O O . SER A 1 101 ? 6.826 3.229 15.334 1.00 68.50 101 SER A O 1
ATOM 861 N N . VAL A 1 102 ? 6.964 2.419 17.433 1.00 63.25 102 VAL A N 1
ATOM 862 C CA . VAL A 1 102 ? 7.984 3.366 17.927 1.00 63.25 102 VAL A CA 1
ATOM 863 C C . VAL A 1 102 ? 9.283 3.290 17.108 1.00 63.25 102 VAL A C 1
ATOM 865 O O . VAL A 1 102 ? 9.928 4.309 16.893 1.00 63.25 102 VAL A O 1
ATOM 868 N N . ASN A 1 103 ? 9.595 2.120 16.539 1.00 60.84 103 ASN A N 1
ATOM 869 C CA . ASN A 1 103 ? 10.789 1.890 15.717 1.00 60.84 103 ASN A CA 1
ATOM 870 C C . ASN A 1 103 ? 10.583 2.258 14.233 1.00 60.84 103 ASN A C 1
ATOM 872 O O . ASN A 1 103 ? 11.391 1.895 13.385 1.00 60.84 103 ASN A O 1
ATOM 876 N N . GLY A 1 104 ? 9.468 2.907 13.877 1.00 62.09 104 GLY A N 1
ATOM 877 C CA . GLY A 1 104 ? 9.173 3.307 12.496 1.00 62.09 104 GLY A CA 1
ATOM 878 C C . GLY A 1 104 ? 8.691 2.176 11.580 1.00 62.09 104 GLY A C 1
ATOM 879 O O . GLY A 1 104 ? 8.361 2.438 10.423 1.00 62.09 104 GLY A O 1
ATOM 880 N N . LEU A 1 105 ? 8.581 0.938 12.080 1.00 61.91 105 LEU A N 1
ATOM 881 C CA . LEU A 1 105 ? 8.008 -0.174 11.316 1.00 61.91 105 LEU A CA 1
ATOM 882 C C . LEU A 1 105 ? 6.518 0.060 11.079 1.00 61.91 105 LEU A C 1
ATOM 884 O O . LEU A 1 105 ? 5.782 0.372 12.022 1.00 61.91 105 LEU A O 1
ATOM 888 N N . ILE A 1 106 ? 6.096 -0.133 9.831 1.00 70.62 106 ILE A N 1
ATOM 889 C CA . ILE A 1 106 ? 4.699 -0.057 9.413 1.00 70.62 106 ILE A CA 1
ATOM 890 C C . ILE A 1 106 ? 4.102 -1.447 9.539 1.00 70.62 106 ILE A C 1
ATOM 892 O O . ILE A 1 106 ? 4.617 -2.412 8.979 1.00 70.62 106 ILE A O 1
ATOM 896 N N . GLY A 1 107 ? 3.021 -1.535 10.294 1.00 67.69 107 GLY A N 1
ATOM 897 C CA . GLY A 1 107 ? 2.231 -2.742 10.431 1.00 67.69 107 GLY A CA 1
ATOM 898 C C . GLY A 1 107 ? 0.762 -2.432 10.237 1.00 67.69 107 GLY A C 1
ATOM 899 O O . GLY A 1 107 ? 0.355 -1.289 10.023 1.00 67.69 107 GLY A O 1
ATOM 900 N N . SER A 1 108 ? -0.039 -3.468 10.354 1.00 66.12 108 SER A N 1
ATOM 901 C CA . SER A 1 108 ? -1.485 -3.380 10.309 1.00 66.12 108 SER A CA 1
ATOM 902 C C . SER A 1 108 ? -2.077 -4.129 11.479 1.00 66.12 108 SER A C 1
ATOM 904 O O . SER A 1 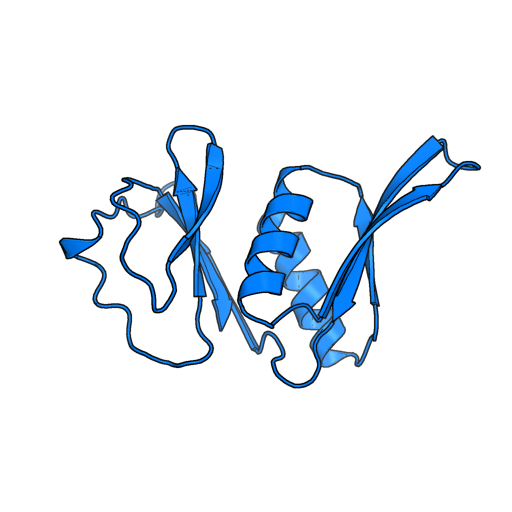108 ? -1.535 -5.159 11.877 1.00 66.12 108 SER A O 1
ATOM 906 N N . ILE A 1 109 ? -3.207 -3.646 11.977 1.00 66.88 109 ILE A N 1
ATOM 907 C CA . ILE A 1 109 ? -4.104 -4.485 12.761 1.00 66.88 109 ILE A CA 1
ATOM 908 C C . ILE A 1 109 ? -5.297 -4.803 11.861 1.00 66.88 109 ILE A C 1
ATOM 910 O O . ILE A 1 109 ? -5.993 -3.902 11.385 1.00 66.88 109 ILE A O 1
ATOM 914 N N . GLY A 1 110 ? -5.447 -6.097 11.597 1.00 58.12 110 GLY A N 1
ATOM 915 C CA . GLY A 1 110 ? -6.616 -6.718 10.989 1.00 58.12 110 GLY A CA 1
ATOM 916 C C . GLY A 1 110 ? -7.302 -7.638 11.997 1.00 58.12 110 GLY A C 1
ATOM 917 O O . GLY A 1 110 ? -7.179 -7.424 13.199 1.00 58.12 110 GLY A O 1
ATOM 918 N N . ILE A 1 111 ? -7.975 -8.679 11.504 1.00 48.94 111 ILE A N 1
ATOM 919 C CA . ILE A 1 111 ? -8.667 -9.692 12.324 1.00 48.94 111 ILE A CA 1
ATOM 920 C C . ILE A 1 111 ? -7.702 -10.394 13.308 1.00 48.94 111 ILE A C 1
ATOM 922 O O . ILE A 1 111 ? -8.118 -10.767 14.401 1.00 48.94 111 ILE A O 1
ATOM 926 N N . ASP A 1 112 ? -6.408 -10.489 12.980 1.00 42.09 112 ASP A N 1
ATOM 927 C CA . ASP A 1 112 ? -5.411 -11.126 13.845 1.00 42.09 112 ASP A CA 1
ATOM 928 C C . ASP A 1 112 ? -4.800 -10.157 14.869 1.00 42.09 112 ASP A C 1
ATOM 930 O O . ASP A 1 112 ? -3.915 -9.343 14.585 1.00 42.09 112 ASP A O 1
ATOM 934 N N . THR A 1 113 ? -5.271 -10.288 16.106 1.00 52.69 113 THR A N 1
ATOM 935 C CA . THR A 1 113 ?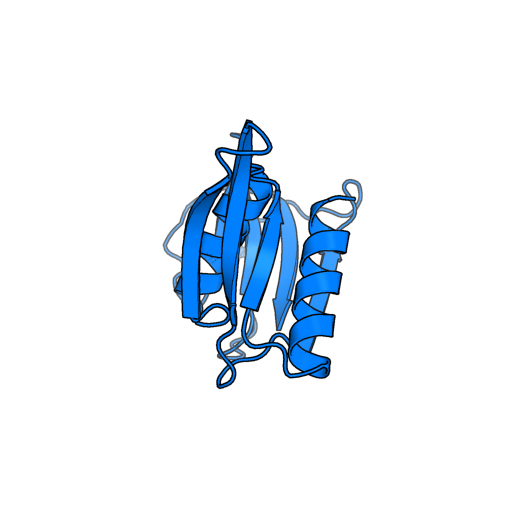 -4.965 -9.474 17.294 1.00 52.69 113 THR A CA 1
ATOM 936 C C . THR A 1 113 ? -3.668 -9.858 18.023 1.00 52.69 113 THR A C 1
ATOM 938 O O . THR A 1 113 ? -3.421 -9.390 19.132 1.00 52.69 113 THR A O 1
ATOM 941 N N . ASN A 1 114 ? -2.779 -10.649 17.413 1.00 49.31 114 ASN A N 1
ATOM 942 C CA . ASN A 1 114 ? -1.619 -11.233 18.111 1.00 49.31 114 ASN A CA 1
ATOM 943 C C . ASN A 1 114 ? -0.375 -10.339 18.223 1.00 49.31 114 ASN A C 1
ATOM 945 O O . ASN A 1 114 ? 0.680 -10.777 18.685 1.00 49.31 114 ASN A O 1
ATOM 949 N N . ILE A 1 115 ? -0.453 -9.073 17.826 1.00 52.38 115 ILE A N 1
ATOM 950 C CA . ILE A 1 115 ? 0.702 -8.180 17.898 1.00 52.38 115 ILE A CA 1
ATOM 951 C C . ILE A 1 115 ? 0.599 -7.356 19.179 1.00 52.38 115 ILE A C 1
ATOM 953 O O . ILE A 1 115 ? 0.034 -6.280 19.124 1.00 52.38 115 ILE A O 1
ATOM 957 N N . ASN A 1 116 ? 1.187 -7.802 20.298 1.00 52.06 116 ASN A N 1
ATOM 958 C CA . ASN A 1 116 ? 1.385 -7.015 21.535 1.00 52.06 116 ASN A CA 1
ATOM 959 C C . ASN A 1 116 ? 2.335 -5.814 21.310 1.00 52.06 116 ASN A C 1
ATOM 961 O O . ASN A 1 116 ? 3.424 -5.739 21.875 1.00 52.06 116 ASN A O 1
ATOM 965 N N . ARG A 1 117 ? 1.969 -4.872 20.435 1.00 55.09 117 ARG A N 1
ATOM 966 C CA . ARG A 1 117 ? 2.765 -3.672 20.146 1.00 55.09 117 ARG A CA 1
ATOM 967 C C . ARG A 1 117 ? 1.969 -2.414 20.436 1.00 55.09 117 ARG A C 1
ATOM 969 O O . ARG A 1 117 ? 0.849 -2.235 19.968 1.00 55.09 117 ARG A O 1
ATOM 976 N N . THR A 1 118 ? 2.604 -1.507 21.163 1.00 61.28 118 THR A N 1
ATOM 977 C CA . THR A 1 118 ? 2.181 -0.114 21.258 1.00 61.28 118 THR A CA 1
ATOM 978 C C . THR A 1 118 ? 2.564 0.607 19.965 1.00 61.28 118 THR A C 1
ATOM 980 O O . THR A 1 118 ? 3.666 0.451 19.430 1.00 61.28 118 THR A O 1
ATOM 983 N N . GLY A 1 119 ? 1.632 1.379 19.414 1.00 68.00 119 GLY A N 1
ATOM 984 C CA . GLY A 1 119 ? 1.825 2.046 18.131 1.00 68.00 119 GLY A CA 1
ATOM 985 C C . GLY A 1 119 ? 0.897 3.235 17.933 1.00 68.00 119 GLY A C 1
ATOM 986 O O . GLY A 1 119 ? -0.049 3.458 18.691 1.00 68.00 119 GLY A O 1
ATOM 987 N N . LEU A 1 120 ? 1.192 4.013 16.896 1.00 75.38 120 LEU A N 1
ATOM 988 C CA . LEU A 1 120 ? 0.370 5.131 16.447 1.00 75.38 120 LEU A CA 1
ATOM 989 C C . LEU A 1 120 ? -0.382 4.713 15.186 1.00 75.38 120 LEU A C 1
ATOM 991 O O . LEU A 1 120 ? 0.258 4.348 14.198 1.00 75.38 120 LEU A O 1
ATOM 995 N N . ILE A 1 121 ? -1.714 4.817 15.182 1.00 78.31 121 ILE A N 1
ATOM 996 C CA . ILE A 1 121 ? -2.471 4.641 13.933 1.00 78.31 121 ILE A CA 1
ATOM 997 C C . ILE A 1 121 ? -2.157 5.806 13.002 1.00 78.31 121 ILE A C 1
ATOM 999 O O . ILE A 1 121 ? -2.265 6.980 13.367 1.00 78.31 121 ILE A O 1
ATOM 1003 N N . ILE A 1 122 ? -1.773 5.461 11.780 1.00 83.50 122 ILE A N 1
ATOM 1004 C CA . ILE A 1 122 ? -1.455 6.407 10.718 1.00 83.50 122 ILE A CA 1
ATOM 1005 C C . ILE A 1 122 ? -2.676 6.626 9.840 1.00 83.50 122 ILE A C 1
ATOM 1007 O O . ILE A 1 122 ? -3.005 7.765 9.516 1.00 83.50 122 ILE A O 1
ATOM 1011 N N . CYS A 1 123 ? -3.338 5.543 9.435 1.00 86.38 123 CYS A N 1
ATOM 1012 C CA . CYS A 1 123 ? -4.508 5.611 8.576 1.00 86.38 123 CYS A CA 1
ATOM 1013 C C . CYS A 1 123 ? -5.434 4.413 8.776 1.00 86.38 123 CYS A C 1
ATOM 1015 O O . CYS A 1 123 ? -5.040 3.379 9.312 1.00 86.38 123 CYS A O 1
ATOM 1017 N N . TYR A 1 124 ? -6.673 4.607 8.354 1.00 86.94 124 TYR A N 1
ATOM 1018 C CA . TYR A 1 124 ? -7.721 3.605 8.277 1.00 86.94 124 TYR A CA 1
ATOM 1019 C C . TYR A 1 124 ? -8.175 3.511 6.821 1.00 86.94 124 TYR A C 1
ATOM 1021 O O . TYR A 1 124 ? -8.352 4.552 6.186 1.00 86.94 124 TYR A O 1
ATOM 1029 N N . ILE A 1 125 ? -8.310 2.298 6.297 1.00 88.88 125 ILE A N 1
ATOM 1030 C CA . ILE A 1 125 ? -8.625 1.992 4.897 1.00 88.88 125 ILE A CA 1
ATOM 1031 C C . ILE A 1 125 ? -9.810 1.027 4.885 1.00 88.88 125 ILE A C 1
ATOM 1033 O O . ILE A 1 125 ? -9.882 0.150 5.746 1.00 88.88 125 ILE A O 1
ATOM 1037 N N . TRP A 1 126 ? -10.741 1.219 3.955 1.00 88.62 126 TRP A N 1
ATOM 1038 C CA . TRP A 1 126 ? -11.920 0.375 3.757 1.00 88.62 126 TRP A CA 1
ATOM 1039 C C . TRP A 1 126 ? -12.377 0.418 2.297 1.00 88.62 126 TRP A C 1
ATOM 1041 O O . TRP A 1 126 ? -11.839 1.232 1.511 1.00 88.62 126 TRP A O 1
#

Organism: NCBI:txid2570542

Mean predicted aligned error: 7.43 Å

Sequence (126 aa):
MIITQFLCNLKNAYSANHKLLLFPNINIIYNLCNVLYKFNYIKEVFIKHDYNRKREYIIVLLNRENPISGFKVFNKKKRLKYSLKTLNIYNKKSSLFILTSVNGLIGSIGIDTNINRTGLIICYIW

Foldseek 3Di:
DVVVVLVVVQQVCLVVVPQKDKDFDDPVSQLVLVQCCVLQQWVDWDWDQDPVVRTIIIMTGGRNVQHWPDKDFADPVRFDWDQLVPPPPDPPSRKWWWWAAPVRRIHIDDPDSPDRTTTTTGMMID

Secondary structure (DSSP, 8-state):
-HHHHHHHHHHHHHHTT-SEEEEE--HHHHHHHHHHHHTTSEEEEEEEEETTTTEEEEEEEE-TTS----EEEPPGGG--EE-GGG------TT-EEEEEETTS-EEEESS-------EEEEEEE-

Solvent-accessible surface area (backbone atoms only — not comparable to full-atom values): 7371 Å² total; per-residue (Å²): 108,74,68,60,55,51,52,51,52,51,36,50,33,55,76,68,71,47,63,62,49,79,41,74,67,39,73,72,57,54,47,49,50,55,54,36,35,78,71,47,37,26,65,48,77,47,80,45,76,39,78,91,76,75,42,51,29,32,40,37,33,55,22,81,92,38,57,60,77,47,72,48,75,44,52,83,92,64,38,54,78,44,55,75,92,73,62,82,69,77,88,49,96,70,49,40,39,32,28,32,36,89,87,68,50,70,49,68,51,57,95,70,79,82,68,97,55,63,33,34,45,43,33,40,40,53